Protein AF-A0A928FI66-F1 (afdb_monomer)

Nearest PDB structures (foldseek):
  3fb9-assembly1_A  TM=4.568E-01  e=3.990E+00  Streptococcus pneumoniae TIGR4

Secondary structure (DSSP, 8-state):
---SSHHHHHHHHHHHHHHHHHHHHHHHHHHGGGTTEEEEEEGGGT-SSS-SEEEEEEEEEETTEEEEEEEEE---B-TTS-B--TTEEEE-TGGGT-SS-EEEEEEEE-B-TTT-PBB-TT-TTT---SS-SEE--HHHHHHHHHHTT---

pLDDT: mean 87.17, std 14.99, range [43.19, 97.88]

Mean predicted aligned error: 9.34 Å

Foldseek 3Di:
DPPPPPVVVVVVVVVVVVVVVVVVVVVQVVQCVQAQFKFKWQCLFWHPDPDRIFIWGWHGGDPQATKIWTKDAQDDADPVRHRPPLQFAWADCVVLVHPGTIGTGLDMTQATPVPRGGHHCPPCNTGVDNDGSDGGDPVSSVSNNVSNVPDD

Solvent-accessible surface area (backbone atoms only — not comparable to full-atom values): 8454 Å² total; per-residue (Å²): 142,82,79,79,57,61,66,55,51,53,52,51,54,54,49,51,54,50,49,53,52,50,52,53,52,55,56,58,62,51,33,62,71,53,43,32,26,26,30,52,30,33,23,69,37,53,46,90,60,92,51,69,61,41,47,29,33,27,74,41,47,49,99,81,32,31,28,30,25,44,57,43,71,66,86,47,58,44,99,85,69,42,83,58,43,86,59,38,45,72,43,71,23,72,85,71,74,42,97,51,60,28,14,39,37,45,61,74,36,44,37,26,62,79,77,65,43,57,27,51,74,83,39,51,85,40,20,67,52,87,62,63,79,49,66,53,51,71,69,48,36,54,53,45,35,60,65,46,67,56,79,129

Sequence (152 aa):
MARRSYRAVVRKQNLEKNLLKKDVVKIANSSEKRVGNVYRGRTKYIDSENKLERNYVVLKDSSKGIAVAKLKSIKKFDSNGKNADKALQEINHSRYGLPKRTGVDFQKFSKNRMTKKPLKLEDKKVFPEKSARFKLSSHDLSRVLRHTKIKK

Structure (mmCIF, N/CA/C/O backbone):
data_AF-A0A928FI66-F1
#
_entry.id   AF-A0A928FI66-F1
#
loop_
_atom_site.group_PDB
_atom_site.id
_atom_site.type_symbol
_atom_site.label_atom_id
_atom_site.label_alt_id
_atom_site.label_comp_id
_atom_site.label_asym_id
_atom_site.label_entity_id
_atom_site.label_seq_id
_atom_site.pdbx_PDB_ins_code
_atom_site.Cartn_x
_atom_site.Cartn_y
_atom_site.Cartn_z
_atom_site.occupancy
_atom_site.B_iso_or_equiv
_atom_site.auth_seq_id
_atom_site.auth_comp_id
_atom_site.auth_asym_id
_atom_site.auth_atom_id
_atom_site.pdbx_PDB_model_num
ATOM 1 N N . MET A 1 1 ? -17.341 -6.681 64.896 1.00 49.38 1 MET A N 1
ATOM 2 C CA . MET A 1 1 ? -16.468 -7.482 64.002 1.00 49.38 1 MET A CA 1
ATOM 3 C C . MET A 1 1 ? -16.707 -7.104 62.531 1.00 49.38 1 MET A C 1
ATOM 5 O O . MET A 1 1 ? -17.604 -7.666 61.928 1.00 49.38 1 MET A O 1
ATOM 9 N N . ALA A 1 2 ? -15.965 -6.161 61.925 1.00 54.53 2 ALA A N 1
ATOM 10 C CA . ALA A 1 2 ? -16.237 -5.742 60.528 1.00 54.53 2 ALA A CA 1
ATOM 11 C C . ALA A 1 2 ? -14.987 -5.382 59.691 1.00 54.53 2 ALA A C 1
ATOM 13 O O . ALA A 1 2 ? -15.061 -4.594 58.758 1.00 54.53 2 ALA A O 1
ATOM 14 N N . ARG A 1 3 ? -13.806 -5.937 60.007 1.00 51.88 3 ARG A N 1
ATOM 15 C CA . ARG A 1 3 ? -12.547 -5.603 59.298 1.00 51.88 3 ARG A CA 1
ATOM 16 C C . ARG A 1 3 ? -12.113 -6.616 58.225 1.00 51.88 3 ARG A C 1
ATOM 18 O O . ARG A 1 3 ? -11.121 -6.383 57.542 1.00 51.88 3 ARG A O 1
ATOM 25 N N . ARG A 1 4 ? -12.843 -7.727 58.034 1.00 50.03 4 ARG A N 1
ATOM 26 C CA . ARG A 1 4 ? -12.478 -8.786 57.065 1.00 50.03 4 ARG A CA 1
ATOM 27 C C . ARG A 1 4 ? -12.950 -8.538 55.621 1.00 50.03 4 ARG A C 1
ATOM 29 O O . ARG A 1 4 ? -12.399 -9.156 54.718 1.00 50.03 4 ARG A O 1
ATOM 36 N N . SER A 1 5 ? -13.892 -7.624 55.371 1.00 60.22 5 SER A N 1
ATOM 37 C CA . SER A 1 5 ? -14.470 -7.422 54.027 1.00 60.22 5 SER A CA 1
ATOM 38 C C . SER A 1 5 ? -13.686 -6.437 53.148 1.00 60.22 5 SER A C 1
ATOM 40 O O . SER A 1 5 ? -13.518 -6.678 51.955 1.00 60.22 5 SER A O 1
ATOM 42 N N . TYR A 1 6 ? -13.131 -5.363 53.718 1.00 61.38 6 TYR A N 1
ATOM 43 C CA . TYR A 1 6 ? -12.546 -4.269 52.928 1.00 61.38 6 TYR A CA 1
ATOM 44 C C . TYR A 1 6 ? -11.304 -4.690 52.126 1.00 61.38 6 TYR A C 1
ATOM 46 O O . TYR A 1 6 ? -11.147 -4.349 50.954 1.00 61.38 6 TYR A O 1
ATOM 54 N N . ARG A 1 7 ? -10.435 -5.516 52.723 1.00 65.62 7 ARG A N 1
ATOM 55 C CA . ARG A 1 7 ? -9.194 -5.984 52.080 1.00 65.62 7 ARG A CA 1
ATOM 56 C C . ARG A 1 7 ? -9.469 -6.907 50.885 1.00 65.62 7 ARG A C 1
ATOM 58 O O . ARG A 1 7 ? -8.719 -6.881 49.912 1.00 65.62 7 ARG A O 1
ATOM 65 N N . ALA A 1 8 ? -10.552 -7.686 50.938 1.00 66.94 8 ALA A N 1
ATOM 66 C CA . ALA A 1 8 ? -10.988 -8.542 49.836 1.00 66.94 8 ALA A CA 1
ATOM 67 C C . ALA A 1 8 ? -11.579 -7.719 48.679 1.00 66.94 8 ALA A C 1
ATOM 69 O O . ALA A 1 8 ? -11.253 -7.974 47.520 1.00 66.94 8 ALA A O 1
ATOM 70 N N . VAL A 1 9 ? -12.367 -6.684 48.994 1.00 72.69 9 VAL A N 1
ATOM 71 C CA . VAL A 1 9 ? -12.951 -5.767 48.000 1.00 72.69 9 VAL A CA 1
ATOM 72 C C . VAL A 1 9 ? -11.859 -5.016 47.232 1.00 72.69 9 VAL A C 1
ATOM 74 O O . VAL A 1 9 ? -11.850 -5.038 46.002 1.00 72.69 9 VAL A O 1
ATOM 77 N N . VAL A 1 10 ? -10.876 -4.439 47.932 1.00 73.75 10 VAL A N 1
ATOM 78 C CA . VAL A 1 10 ? -9.756 -3.718 47.297 1.00 73.75 10 VAL A CA 1
ATOM 79 C C . VAL A 1 10 ? 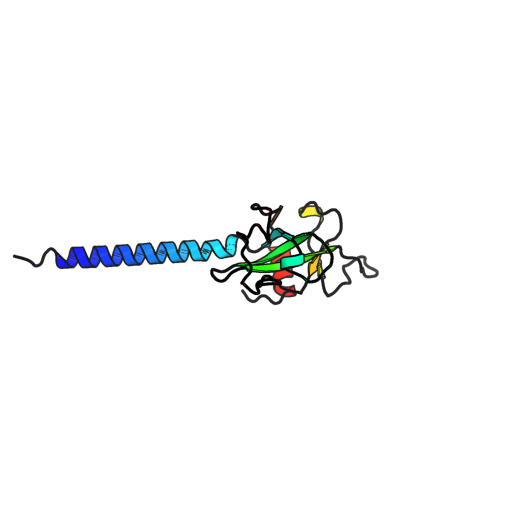-8.906 -4.651 46.424 1.00 73.75 10 VAL A C 1
ATOM 81 O O . VAL A 1 10 ? -8.489 -4.280 45.326 1.00 73.75 10 VAL A O 1
ATOM 84 N N . ARG A 1 11 ? -8.677 -5.896 46.867 1.00 74.69 11 ARG A N 1
ATOM 85 C CA . ARG A 1 11 ? -7.924 -6.893 46.089 1.00 74.69 11 ARG A CA 1
ATOM 86 C C . ARG A 1 11 ? -8.661 -7.282 44.805 1.00 74.69 11 ARG A C 1
ATOM 88 O O . ARG A 1 11 ? -8.019 -7.382 43.762 1.00 74.69 11 ARG A O 1
ATOM 95 N N . LYS A 1 12 ? -9.989 -7.434 44.864 1.00 73.19 12 LYS A N 1
ATOM 96 C CA . LYS A 1 12 ? -10.838 -7.745 43.703 1.00 73.19 12 LYS A CA 1
ATOM 97 C C . LYS A 1 12 ? -10.849 -6.596 42.686 1.00 73.19 12 LYS A C 1
ATOM 99 O O . LYS A 1 12 ? -10.577 -6.832 41.513 1.00 73.19 12 LYS A O 1
ATOM 104 N N . GLN A 1 13 ? -11.006 -5.352 43.145 1.00 71.38 13 GLN A N 1
ATOM 105 C CA . GLN A 1 13 ? -10.946 -4.164 42.278 1.00 71.38 13 GLN A CA 1
ATOM 106 C C . GLN A 1 13 ? -9.575 -3.992 41.598 1.00 71.38 13 GLN A C 1
ATOM 108 O O . GLN A 1 13 ? -9.497 -3.622 40.426 1.00 71.38 13 GLN A O 1
ATOM 113 N N . ASN A 1 14 ? -8.475 -4.280 42.301 1.00 73.00 14 ASN A N 1
ATOM 114 C CA . ASN A 1 14 ? -7.130 -4.213 41.717 1.00 73.00 14 ASN A CA 1
ATOM 115 C C . ASN A 1 14 ? -6.866 -5.339 40.702 1.00 73.00 14 ASN A C 1
ATOM 117 O O . ASN A 1 14 ? -6.175 -5.114 39.706 1.00 73.00 14 ASN A O 1
ATOM 121 N N . LEU A 1 15 ? -7.428 -6.531 40.922 1.00 73.00 15 LEU A N 1
ATOM 122 C CA . LEU A 1 15 ? -7.396 -7.637 39.959 1.00 73.00 15 LEU A CA 1
ATOM 123 C C . LEU A 1 15 ? -8.153 -7.282 38.673 1.00 73.00 15 LEU A C 1
ATOM 125 O O . LEU A 1 15 ? -7.594 -7.442 37.590 1.00 73.00 15 LEU A O 1
ATOM 129 N N . GLU A 1 16 ? -9.362 -6.726 38.784 1.00 69.88 16 GLU A N 1
ATOM 130 C CA . GLU A 1 16 ? -10.169 -6.287 37.635 1.00 69.88 16 GLU A CA 1
ATOM 131 C C . GLU A 1 16 ? -9.477 -5.179 36.827 1.00 69.88 16 GLU A C 1
ATOM 133 O O . GLU A 1 16 ? -9.383 -5.270 35.602 1.00 69.88 16 GLU A O 1
ATOM 138 N N . LYS A 1 17 ? -8.886 -4.177 37.495 1.00 69.81 17 LYS A N 1
ATOM 139 C CA . LYS A 1 17 ? -8.093 -3.127 36.826 1.00 69.81 17 LYS A CA 1
ATOM 140 C C . LYS A 1 17 ? -6.876 -3.689 36.082 1.00 69.81 17 LYS A C 1
ATOM 142 O O . LYS A 1 17 ? -6.531 -3.196 35.007 1.00 69.81 17 LYS A O 1
ATOM 147 N N . ASN A 1 18 ? -6.221 -4.714 36.630 1.00 71.12 18 ASN A N 1
ATOM 148 C CA . ASN A 1 18 ? -5.080 -5.367 35.984 1.00 71.12 18 ASN A CA 1
ATOM 149 C C . ASN A 1 18 ? -5.492 -6.259 34.805 1.00 71.12 18 ASN A C 1
ATOM 151 O O . ASN A 1 18 ? -4.763 -6.311 33.816 1.00 71.12 18 ASN A O 1
ATOM 155 N N . LEU A 1 19 ? -6.646 -6.926 34.881 1.00 66.88 19 LEU A N 1
ATOM 156 C CA . LEU A 1 19 ? -7.241 -7.664 33.761 1.00 66.88 19 LEU A CA 1
ATOM 157 C C . LEU A 1 19 ? -7.584 -6.719 32.604 1.00 66.88 19 LEU A C 1
ATOM 159 O O . LEU A 1 19 ? -7.090 -6.916 31.496 1.00 66.88 19 LEU A O 1
ATOM 163 N N . LEU A 1 20 ? -8.274 -5.610 32.892 1.00 61.72 20 LEU A N 1
ATOM 164 C CA . LEU A 1 20 ? -8.571 -4.562 31.909 1.00 61.72 20 LEU A CA 1
ATOM 165 C C . LEU A 1 20 ? -7.303 -3.998 31.253 1.00 61.72 20 LEU A C 1
ATOM 167 O O . LEU A 1 20 ? -7.246 -3.861 30.032 1.00 61.72 20 LEU A O 1
ATOM 171 N N . LYS A 1 21 ? -6.246 -3.717 32.030 1.00 62.75 21 LYS A N 1
ATOM 172 C CA . LYS A 1 21 ? -4.956 -3.278 31.467 1.00 62.75 21 LYS A CA 1
ATOM 173 C C . LYS A 1 21 ? -4.329 -4.335 30.556 1.00 62.75 21 LYS A C 1
ATOM 175 O O . LYS A 1 21 ? -3.816 -3.979 29.497 1.00 62.75 21 LYS A O 1
ATOM 180 N N . LYS A 1 22 ? -4.362 -5.616 30.936 1.00 58.84 22 LYS A N 1
ATOM 181 C CA . LYS A 1 22 ? -3.815 -6.708 30.116 1.00 58.84 22 LYS A CA 1
ATOM 182 C C . LYS A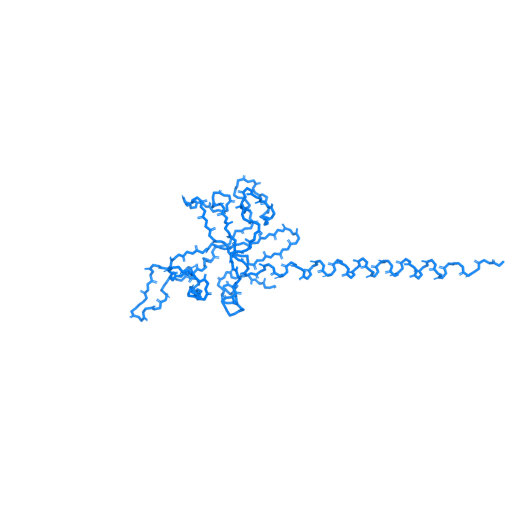 1 22 ? -4.564 -6.855 28.794 1.00 58.84 22 LYS A C 1
ATOM 184 O O . LYS A 1 22 ? -3.912 -6.991 27.761 1.00 58.84 22 LYS A O 1
ATOM 189 N N . ASP A 1 23 ? -5.890 -6.763 28.802 1.00 56.00 23 ASP A N 1
ATOM 190 C CA . ASP A 1 23 ? -6.697 -6.865 27.583 1.00 56.00 23 ASP A CA 1
ATOM 191 C C . ASP A 1 23 ? -6.487 -5.668 26.652 1.00 56.00 23 ASP A C 1
ATOM 193 O O . ASP A 1 23 ? -6.296 -5.847 25.449 1.00 56.00 23 ASP A O 1
ATOM 197 N N . VAL A 1 24 ? -6.384 -4.453 27.201 1.00 59.00 24 VAL A N 1
ATOM 198 C CA . VAL A 1 24 ? -6.043 -3.249 26.425 1.00 59.00 24 VAL A CA 1
ATOM 199 C C . VAL A 1 24 ? -4.658 -3.375 25.775 1.00 59.00 24 VAL A C 1
ATOM 201 O O . VAL A 1 24 ? -4.504 -3.051 24.597 1.00 59.00 24 VAL A O 1
ATOM 204 N N . VAL A 1 25 ? -3.660 -3.910 26.488 1.00 57.78 25 VAL A N 1
ATOM 205 C CA . VAL A 1 25 ? -2.313 -4.161 25.935 1.00 57.78 25 VAL A CA 1
ATOM 206 C C . VAL A 1 25 ? -2.341 -5.254 24.858 1.00 57.78 25 VAL A C 1
ATOM 208 O O . VAL A 1 25 ? -1.693 -5.124 23.819 1.00 57.78 25 VAL A O 1
ATOM 211 N N . LYS A 1 26 ? -3.132 -6.315 25.044 1.00 47.34 26 LYS A N 1
ATOM 212 C CA . LYS A 1 26 ? -3.273 -7.403 24.061 1.00 47.34 26 LYS A CA 1
ATOM 213 C C . LYS A 1 26 ? -3.955 -6.925 22.771 1.00 47.34 26 LYS A C 1
ATOM 215 O O . LYS A 1 26 ? -3.544 -7.323 21.680 1.00 47.34 26 LYS A O 1
ATOM 220 N N . ILE A 1 27 ? -4.942 -6.032 22.880 1.00 49.53 27 ILE A N 1
ATOM 221 C CA . ILE A 1 27 ? -5.600 -5.373 21.741 1.00 49.53 27 ILE A CA 1
ATOM 222 C C . ILE A 1 27 ? -4.635 -4.399 21.050 1.00 49.53 27 ILE A C 1
ATOM 224 O O . ILE A 1 27 ? -4.564 -4.395 19.819 1.00 49.53 27 ILE A O 1
ATOM 228 N N . ALA A 1 28 ? -3.827 -3.648 21.806 1.00 46.34 28 ALA A N 1
ATOM 229 C CA . ALA A 1 28 ? -2.787 -2.782 21.247 1.00 46.34 28 ALA A CA 1
ATOM 230 C C . ALA A 1 28 ? -1.751 -3.579 20.426 1.00 46.34 28 ALA A C 1
ATOM 232 O O . ALA A 1 28 ? -1.439 -3.189 19.302 1.00 46.34 28 ALA A O 1
ATOM 233 N N . ASN A 1 29 ? -1.335 -4.761 20.891 1.00 43.19 29 ASN A N 1
ATOM 234 C CA . ASN A 1 29 ? -0.422 -5.652 20.158 1.00 43.19 29 ASN A CA 1
ATOM 235 C C . ASN A 1 29 ? -1.045 -6.311 18.908 1.00 43.19 29 ASN A C 1
ATOM 237 O O . ASN A 1 29 ? -0.331 -6.860 18.068 1.00 43.19 29 ASN A O 1
ATOM 241 N N . SER A 1 30 ? -2.373 -6.271 18.740 1.00 47.97 30 SER A N 1
ATOM 242 C CA . SER A 1 30 ? -3.028 -6.750 17.513 1.00 47.97 30 SER A CA 1
ATOM 243 C C . SER A 1 30 ? -2.904 -5.764 16.346 1.00 47.97 30 SER A C 1
ATOM 245 O O . SER A 1 30 ? -2.943 -6.185 15.190 1.00 47.97 30 SER A O 1
ATOM 247 N N . SER A 1 31 ? -2.696 -4.474 16.638 1.00 50.31 31 SER A N 1
ATOM 248 C CA . SER A 1 31 ? -2.597 -3.421 15.621 1.00 50.31 31 SER A CA 1
ATOM 249 C C . SER A 1 31 ? -1.335 -3.550 14.758 1.00 50.31 31 SER A C 1
ATOM 251 O O . SER A 1 31 ? -1.377 -3.280 13.565 1.00 50.31 31 SER A O 1
ATOM 253 N N . GLU A 1 32 ? -0.241 -4.120 15.271 1.00 58.88 32 GLU A N 1
ATOM 254 C CA . GLU A 1 32 ? 0.940 -4.423 14.447 1.00 58.88 32 GLU A CA 1
ATOM 255 C C . GLU A 1 32 ? 0.746 -5.631 13.513 1.00 58.88 32 GLU A C 1
ATOM 257 O O . GLU A 1 32 ? 1.453 -5.762 12.511 1.00 58.88 32 GLU A O 1
ATOM 262 N N . LYS A 1 33 ? -0.234 -6.514 13.772 1.00 73.19 33 LYS A N 1
ATOM 263 C CA . LYS A 1 33 ? -0.384 -7.764 12.999 1.00 73.19 33 LYS A CA 1
ATOM 264 C C . LYS A 1 33 ? -0.710 -7.525 11.526 1.00 73.19 33 LYS A C 1
ATOM 266 O O . LYS A 1 33 ? -0.352 -8.364 10.690 1.00 73.19 33 LYS A O 1
ATOM 271 N N . ARG A 1 34 ? -1.380 -6.409 11.214 1.00 91.44 34 ARG A N 1
ATOM 272 C CA . ARG A 1 34 ? -1.833 -6.069 9.856 1.00 91.44 34 ARG A CA 1
ATOM 273 C C . ARG A 1 34 ? -0.816 -5.243 9.070 1.00 91.44 34 ARG A C 1
ATOM 275 O O . ARG A 1 34 ? -0.977 -5.116 7.859 1.00 91.44 34 ARG A O 1
ATOM 282 N N . VAL A 1 35 ? 0.235 -4.720 9.704 1.00 94.69 35 VAL A N 1
ATOM 283 C CA . VAL A 1 35 ? 1.306 -4.006 8.995 1.00 94.69 35 VAL A CA 1
ATOM 284 C C . VAL A 1 35 ? 2.005 -4.964 8.022 1.00 94.69 35 VAL A C 1
ATOM 286 O O . VAL A 1 35 ? 2.315 -6.110 8.352 1.00 94.69 35 VAL A O 1
ATOM 289 N N . GLY A 1 36 ? 2.203 -4.502 6.788 1.00 95.88 36 GLY A N 1
ATOM 290 C CA . GLY A 1 36 ? 2.717 -5.298 5.674 1.00 95.88 36 GLY A CA 1
ATOM 291 C C . GLY A 1 36 ? 1.670 -6.139 4.943 1.00 95.88 36 GLY A C 1
ATOM 292 O O . GLY A 1 36 ? 1.993 -6.700 3.897 1.00 95.88 36 GLY A O 1
ATOM 293 N N . ASN A 1 37 ? 0.424 -6.212 5.422 1.00 97.38 37 ASN A N 1
ATOM 294 C CA . ASN A 1 37 ? -0.649 -6.846 4.658 1.00 97.38 37 ASN A CA 1
ATOM 295 C C . ASN A 1 37 ? -1.040 -5.969 3.469 1.00 97.38 37 ASN A C 1
ATOM 297 O O . ASN A 1 37 ? -1.104 -4.740 3.572 1.00 97.38 37 ASN A O 1
ATOM 301 N N . VAL A 1 38 ? -1.341 -6.618 2.349 1.00 97.69 38 VAL A N 1
ATOM 302 C CA . VAL A 1 38 ? -1.778 -5.974 1.115 1.00 97.69 38 VAL A CA 1
ATOM 303 C C . VAL A 1 38 ? -3.254 -6.261 0.886 1.00 97.69 38 VAL A C 1
ATOM 305 O O . VAL A 1 38 ? -3.663 -7.418 0.830 1.00 97.69 38 VAL A O 1
ATOM 308 N N . TYR A 1 39 ? -4.046 -5.206 0.716 1.00 97.50 39 TYR A N 1
ATOM 309 C CA . TYR A 1 39 ? -5.484 -5.286 0.463 1.00 97.50 39 TYR A CA 1
ATOM 310 C C . TYR A 1 39 ? -5.834 -4.670 -0.884 1.00 97.50 39 TYR A C 1
ATOM 312 O O . TYR A 1 39 ? -5.176 -3.732 -1.350 1.00 97.50 39 TYR A O 1
ATOM 320 N N . ARG A 1 40 ? -6.902 -5.176 -1.501 1.00 97.00 40 ARG A N 1
ATOM 321 C CA . ARG A 1 40 ? -7.531 -4.519 -2.642 1.00 97.00 40 ARG A CA 1
ATOM 322 C C . ARG A 1 40 ? -8.362 -3.341 -2.142 1.00 97.00 40 ARG A C 1
ATOM 324 O O . ARG A 1 40 ? -9.202 -3.501 -1.261 1.00 97.00 40 ARG A O 1
ATOM 331 N N . GLY A 1 41 ? -8.117 -2.157 -2.689 1.00 96.50 41 GLY A N 1
ATOM 332 C CA . GLY A 1 41 ? -8.832 -0.936 -2.334 1.00 96.50 41 GLY A CA 1
ATOM 333 C C . GLY A 1 41 ? -9.360 -0.210 -3.562 1.00 96.50 41 GLY A C 1
ATOM 334 O O . GLY A 1 41 ? -8.714 -0.189 -4.612 1.00 96.50 41 GLY A O 1
ATOM 335 N N . ARG A 1 42 ? -10.522 0.426 -3.417 1.00 97.12 42 ARG A N 1
ATOM 336 C CA . ARG A 1 42 ? -11.119 1.310 -4.419 1.00 97.12 42 ARG A CA 1
ATOM 337 C C . ARG A 1 42 ? -10.398 2.650 -4.413 1.00 97.12 42 ARG A C 1
ATOM 339 O O . ARG A 1 42 ? -10.532 3.452 -3.486 1.00 97.12 42 ARG A O 1
ATOM 346 N N . THR A 1 43 ? -9.645 2.897 -5.477 1.00 95.94 43 THR A N 1
ATOM 347 C CA . THR A 1 43 ? -8.702 4.013 -5.587 1.00 95.94 43 THR A CA 1
ATOM 348 C C . THR A 1 43 ? -9.392 5.360 -5.432 1.00 95.94 43 THR A C 1
ATOM 350 O O . THR A 1 43 ? -8.851 6.204 -4.731 1.00 95.94 43 THR A O 1
ATOM 353 N N . LYS A 1 44 ? -10.622 5.535 -5.938 1.00 96.00 44 LYS A N 1
ATOM 354 C CA . LYS A 1 44 ? -11.377 6.799 -5.815 1.00 96.00 44 LYS A CA 1
ATOM 355 C C . LYS A 1 44 ? -11.520 7.329 -4.379 1.00 96.00 44 LYS A C 1
ATOM 357 O O . LYS A 1 44 ? -11.682 8.530 -4.187 1.00 96.00 44 LYS A O 1
ATOM 362 N N . TYR A 1 45 ? -11.467 6.452 -3.372 1.00 96.44 45 TYR A N 1
ATOM 363 C CA . TYR A 1 45 ? -11.561 6.836 -1.962 1.00 96.44 45 TYR A CA 1
ATOM 364 C C . TYR A 1 45 ? -10.205 7.041 -1.281 1.00 96.44 45 TYR A C 1
ATOM 366 O O . TYR A 1 45 ? -10.179 7.501 -0.145 1.00 96.44 45 TYR A O 1
ATOM 374 N N . ILE A 1 46 ? -9.092 6.699 -1.928 1.00 95.44 46 ILE A N 1
ATOM 375 C CA . ILE A 1 46 ? -7.751 6.709 -1.324 1.00 95.44 46 ILE A CA 1
ATOM 376 C C . ILE A 1 46 ? -6.838 7.701 -2.054 1.00 95.44 46 ILE A C 1
ATOM 378 O O . ILE A 1 46 ? -6.147 8.483 -1.414 1.00 95.44 46 ILE A O 1
ATOM 382 N N . ASP A 1 47 ? -6.865 7.689 -3.383 1.00 93.12 47 ASP A N 1
ATOM 383 C CA . ASP A 1 47 ? -5.925 8.366 -4.279 1.00 93.12 47 ASP A CA 1
ATOM 384 C C . ASP A 1 47 ? -6.692 9.078 -5.412 1.00 93.12 47 ASP A C 1
ATOM 386 O O . ASP A 1 47 ? -7.860 8.777 -5.654 1.00 93.12 47 ASP A O 1
ATOM 390 N N . SER A 1 48 ? -6.075 10.046 -6.089 1.00 91.25 48 SER A N 1
ATOM 391 C CA . SER A 1 48 ? -6.642 10.781 -7.230 1.00 91.25 48 SER A CA 1
ATOM 392 C C . SER A 1 48 ? -6.439 10.094 -8.582 1.00 91.25 48 SER A C 1
ATOM 394 O O . SER A 1 48 ? -7.000 10.555 -9.569 1.00 91.25 48 SER A O 1
ATOM 396 N N . GLU A 1 49 ? -5.682 8.995 -8.649 1.00 90.94 49 GLU A N 1
ATOM 397 C CA . GLU A 1 49 ? -5.469 8.261 -9.902 1.00 90.94 49 GLU A CA 1
ATOM 398 C C . GLU A 1 49 ? -6.766 7.644 -10.478 1.00 90.94 49 GLU A C 1
ATOM 400 O O . GLU A 1 49 ? -7.643 7.184 -9.748 1.00 90.94 49 GLU A O 1
ATOM 405 N N . ASN A 1 50 ? -6.837 7.545 -11.811 1.00 89.56 50 ASN A N 1
ATOM 406 C CA . ASN A 1 50 ? -8.029 7.114 -12.563 1.00 89.56 50 ASN A CA 1
ATOM 407 C C . ASN A 1 50 ? -8.295 5.597 -12.560 1.00 89.56 50 ASN A C 1
ATOM 409 O O . ASN A 1 50 ? -9.192 5.120 -13.252 1.00 89.56 50 ASN A O 1
ATOM 413 N N . LYS A 1 51 ? -7.520 4.799 -11.818 1.00 91.88 51 LYS A N 1
ATOM 414 C CA . LYS A 1 51 ? -7.804 3.360 -11.706 1.00 91.88 51 LYS A CA 1
ATOM 415 C C . LYS A 1 51 ? -9.015 3.151 -10.806 1.00 91.88 51 LYS A C 1
ATOM 417 O O . LYS A 1 51 ? -9.171 3.861 -9.826 1.00 91.88 51 LYS A O 1
ATOM 422 N N . LEU A 1 52 ? -9.852 2.159 -11.101 1.00 93.69 52 LEU A N 1
ATOM 423 C CA . LEU A 1 52 ? -10.978 1.826 -10.222 1.00 93.69 52 LEU A CA 1
ATOM 424 C C . LEU A 1 52 ? -10.486 1.252 -8.890 1.00 93.69 52 LEU A C 1
ATOM 426 O O . LEU A 1 52 ? -10.917 1.677 -7.816 1.00 93.69 52 LEU A O 1
ATOM 430 N N . GLU A 1 53 ? -9.544 0.313 -8.966 1.00 95.38 53 GLU A N 1
ATOM 431 C CA . GLU A 1 53 ? -9.000 -0.380 -7.808 1.00 95.38 53 GLU A CA 1
ATOM 432 C C . GLU A 1 53 ? -7.503 -0.631 -7.930 1.00 95.38 53 GLU A C 1
ATOM 434 O O . GLU A 1 53 ? -6.941 -0.767 -9.025 1.00 95.38 53 GLU A O 1
ATOM 439 N N . ARG A 1 54 ? -6.855 -0.758 -6.773 1.00 95.69 54 ARG A N 1
ATOM 440 C CA . ARG A 1 54 ? -5.440 -1.096 -6.676 1.00 95.69 54 ARG A CA 1
ATOM 441 C C . ARG A 1 54 ? -5.136 -1.878 -5.415 1.00 95.69 54 ARG A C 1
ATOM 443 O O . ARG A 1 54 ? -5.930 -1.926 -4.483 1.00 95.69 54 ARG A O 1
ATOM 450 N N . ASN A 1 55 ? -3.951 -2.468 -5.395 1.00 97.06 55 ASN A N 1
ATOM 451 C CA . ASN A 1 55 ? -3.411 -3.088 -4.200 1.00 97.06 55 ASN A CA 1
ATOM 452 C C . ASN A 1 55 ? -2.716 -2.018 -3.352 1.00 97.06 55 ASN A C 1
ATOM 454 O O . ASN A 1 55 ? -1.927 -1.223 -3.875 1.00 97.06 55 ASN A O 1
ATOM 458 N N . TYR A 1 56 ? -3.009 -2.022 -2.057 1.00 97.75 56 TYR A N 1
ATOM 459 C CA . TYR A 1 56 ? -2.462 -1.098 -1.075 1.00 97.75 56 TYR A CA 1
ATOM 460 C C . TYR A 1 56 ? -1.854 -1.883 0.082 1.00 97.75 56 TYR A C 1
ATOM 462 O O . TYR A 1 56 ? -2.513 -2.753 0.649 1.00 97.75 56 TYR A O 1
ATOM 470 N N . VAL A 1 57 ? -0.608 -1.575 0.432 1.00 97.75 57 VAL A N 1
ATOM 471 C CA . VAL A 1 57 ? 0.052 -2.140 1.611 1.00 97.75 57 VAL A CA 1
ATOM 472 C C . VAL A 1 57 ? -0.237 -1.281 2.832 1.00 97.75 57 VAL A C 1
ATOM 474 O O . VAL A 1 57 ? -0.158 -0.056 2.760 1.00 97.75 57 VAL A O 1
ATOM 477 N N . VAL A 1 58 ? -0.543 -1.917 3.959 1.00 97.25 58 VAL A N 1
ATOM 478 C CA . VAL A 1 58 ? -0.674 -1.250 5.257 1.00 97.25 58 VAL A CA 1
ATOM 479 C C . VAL A 1 58 ? 0.713 -0.948 5.815 1.00 97.25 58 VAL A C 1
ATOM 481 O O . VAL A 1 58 ? 1.507 -1.853 6.060 1.00 97.25 58 VAL A O 1
ATOM 484 N N . LEU A 1 59 ? 1.000 0.332 6.027 1.00 95.81 59 LEU A N 1
ATOM 485 C CA . LEU A 1 59 ? 2.269 0.826 6.566 1.00 95.81 59 LEU A CA 1
ATOM 486 C C . LEU A 1 59 ? 2.210 1.059 8.075 1.00 95.81 59 LEU A C 1
ATOM 488 O O . LEU A 1 59 ? 3.200 0.887 8.777 1.00 95.81 59 LEU A O 1
ATOM 492 N N . LYS A 1 60 ? 1.047 1.495 8.556 1.00 94.12 60 LYS A N 1
ATOM 493 C CA . LYS A 1 60 ? 0.771 1.759 9.965 1.00 94.12 60 LYS A CA 1
ATOM 494 C C . LYS A 1 60 ? -0.667 1.380 10.247 1.00 94.12 60 LYS A C 1
ATOM 496 O O . LYS A 1 60 ? -1.548 1.675 9.441 1.00 94.12 60 LYS A O 1
ATOM 501 N N . ASP A 1 61 ? -0.891 0.786 11.402 1.00 92.44 61 ASP A N 1
ATOM 502 C CA . ASP A 1 61 ? -2.213 0.461 11.900 1.00 92.44 61 ASP A CA 1
ATOM 503 C C . ASP A 1 61 ? -2.268 0.822 13.384 1.00 92.44 61 ASP A C 1
ATOM 505 O O . ASP A 1 61 ? -1.328 0.594 14.139 1.00 92.44 61 ASP A O 1
ATOM 509 N N . SER A 1 62 ? -3.325 1.526 13.761 1.00 89.50 62 SER A N 1
ATOM 510 C CA . SER A 1 62 ? -3.523 2.078 15.095 1.0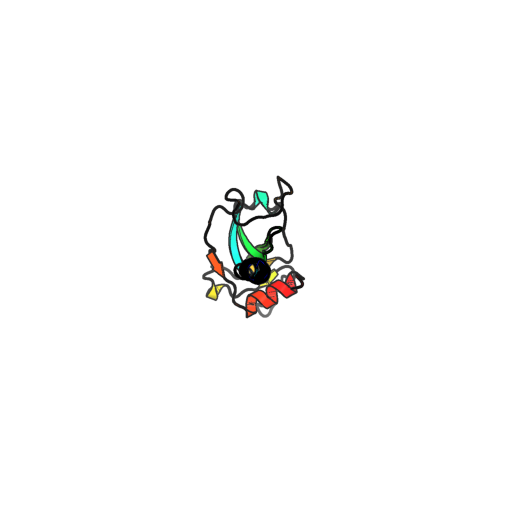0 89.50 62 SER A CA 1
ATOM 511 C C . SER A 1 62 ? -5.015 2.203 15.367 1.00 89.50 62 SER A C 1
ATOM 513 O O . SER A 1 62 ? -5.825 2.214 14.440 1.00 89.50 62 SER A O 1
ATOM 515 N N . SER A 1 63 ? -5.395 2.419 16.626 1.00 85.25 63 SER A N 1
ATOM 516 C CA . SER A 1 63 ? -6.796 2.673 16.997 1.00 85.25 63 SER A CA 1
ATOM 517 C C . SER A 1 63 ? -7.418 3.876 16.270 1.00 85.25 63 SER A C 1
ATOM 519 O O . SER A 1 63 ? -8.632 3.932 16.081 1.00 85.25 63 SER A O 1
ATOM 521 N N . LYS A 1 64 ? -6.592 4.828 15.816 1.00 87.12 64 LYS A N 1
ATOM 522 C CA . LYS A 1 64 ? -7.023 6.024 15.077 1.00 87.12 64 LYS A CA 1
ATOM 523 C C . LYS A 1 64 ? -7.266 5.765 13.584 1.00 87.12 64 LYS A C 1
ATOM 525 O O . LYS A 1 64 ? -7.823 6.631 12.914 1.00 87.12 64 LYS A O 1
ATOM 530 N N . GLY A 1 65 ? -6.865 4.605 13.067 1.00 92.25 65 GLY A N 1
ATOM 531 C CA . GLY A 1 65 ? -6.966 4.229 11.658 1.00 92.25 65 GLY A CA 1
ATOM 532 C C . GLY A 1 65 ? -5.645 3.723 11.083 1.00 92.25 65 GLY A C 1
ATOM 533 O O . GLY A 1 65 ? -4.637 3.596 11.788 1.00 92.25 65 GLY A O 1
ATOM 534 N N . ILE A 1 66 ? -5.669 3.463 9.777 1.00 95.19 66 ILE A N 1
ATOM 535 C CA . ILE A 1 66 ? -4.540 2.919 9.019 1.00 95.19 66 ILE A CA 1
ATOM 536 C C . ILE A 1 66 ? -3.890 3.970 8.114 1.00 95.19 66 ILE A C 1
ATOM 538 O O . ILE A 1 66 ? -4.535 4.912 7.651 1.00 95.19 66 ILE A O 1
ATOM 542 N N . ALA A 1 67 ? -2.609 3.771 7.812 1.00 96.25 67 ALA A N 1
ATOM 543 C CA . ALA A 1 67 ? -1.927 4.423 6.700 1.00 96.25 67 ALA A CA 1
ATOM 544 C C . ALA A 1 67 ? -1.505 3.369 5.678 1.00 96.25 67 ALA A C 1
ATOM 546 O O . ALA A 1 67 ? -0.960 2.328 6.050 1.00 96.25 67 ALA A O 1
ATOM 547 N N . VAL A 1 68 ? -1.733 3.649 4.398 1.00 97.31 68 VAL A N 1
ATOM 548 C CA . VAL A 1 68 ? -1.449 2.728 3.296 1.00 97.31 68 VAL A CA 1
ATOM 549 C C . VAL A 1 68 ? -0.618 3.383 2.197 1.00 97.31 68 VAL A C 1
ATOM 551 O O . VAL A 1 68 ? -0.679 4.598 2.019 1.00 97.31 68 VAL A O 1
ATOM 554 N N . ALA A 1 69 ? 0.120 2.583 1.431 1.00 97.88 69 ALA A N 1
ATOM 555 C CA . ALA A 1 69 ? 0.771 3.006 0.190 1.00 97.88 69 ALA A CA 1
ATOM 556 C C . ALA A 1 69 ? 0.367 2.105 -0.975 1.00 97.88 69 ALA A C 1
ATOM 558 O O . ALA A 1 69 ? 0.056 0.926 -0.801 1.00 97.88 69 ALA A O 1
ATOM 559 N N . LYS A 1 70 ? 0.348 2.677 -2.178 1.00 97.12 70 LYS A N 1
ATOM 560 C CA . LYS A 1 70 ? -0.102 1.996 -3.395 1.00 97.12 70 LYS A CA 1
ATOM 561 C C . LYS A 1 70 ? 1.007 1.149 -4.012 1.00 97.12 70 LYS A C 1
ATOM 563 O O . LYS A 1 70 ? 2.163 1.561 -4.050 1.00 97.12 70 LYS A O 1
ATOM 568 N N . LEU A 1 71 ? 0.635 -0.009 -4.554 1.00 97.19 71 LEU A N 1
ATOM 569 C CA . LEU A 1 71 ? 1.524 -0.834 -5.371 1.00 97.19 71 LEU A CA 1
ATOM 570 C C . LEU A 1 71 ? 1.414 -0.427 -6.847 1.00 97.19 71 LEU A C 1
ATOM 572 O O . LEU A 1 71 ? 0.312 -0.302 -7.400 1.00 97.19 71 LEU A O 1
ATOM 576 N N . LYS A 1 72 ? 2.559 -0.247 -7.508 1.00 96.06 72 LYS A N 1
ATOM 577 C CA . LYS A 1 72 ? 2.663 0.133 -8.924 1.00 96.06 72 LYS A CA 1
ATOM 578 C C . LYS A 1 72 ? 3.655 -0.776 -9.637 1.00 96.06 72 LYS A C 1
ATOM 580 O O . LYS A 1 72 ? 4.696 -1.114 -9.089 1.00 96.06 72 LYS A O 1
ATOM 585 N N . SER A 1 73 ? 3.338 -1.158 -10.871 1.00 95.69 73 SER A N 1
ATOM 586 C CA . SER A 1 73 ? 4.308 -1.835 -11.732 1.00 95.69 73 SER A CA 1
ATOM 587 C C . SER A 1 73 ? 5.446 -0.876 -12.065 1.00 95.69 73 SER A C 1
ATOM 589 O O . SER A 1 73 ? 5.190 0.278 -12.420 1.00 95.69 73 SER A O 1
ATOM 591 N N . ILE A 1 74 ? 6.674 -1.364 -11.956 1.00 95.81 74 ILE A N 1
ATOM 592 C CA . ILE A 1 74 ? 7.880 -0.608 -12.283 1.00 95.81 74 ILE A CA 1
ATOM 593 C C . ILE A 1 74 ? 8.017 -0.578 -13.804 1.00 95.81 74 ILE A C 1
ATOM 595 O O . ILE A 1 74 ? 7.836 -1.597 -14.469 1.00 95.81 74 ILE A O 1
ATOM 599 N N . LYS A 1 75 ? 8.290 0.608 -14.352 1.00 95.06 75 LYS A N 1
ATOM 600 C CA . LYS A 1 75 ? 8.458 0.820 -15.799 1.00 95.06 75 LYS A CA 1
ATOM 601 C C . LYS A 1 75 ? 9.843 1.335 -16.186 1.00 95.06 75 LYS A C 1
ATOM 603 O O . LYS A 1 75 ? 10.175 1.305 -17.362 1.00 95.06 75 LYS A O 1
ATOM 608 N N . LYS A 1 76 ? 10.613 1.848 -15.223 1.00 94.50 76 LYS A N 1
ATOM 609 C CA . LYS A 1 76 ? 11.931 2.444 -15.452 1.00 94.50 76 LYS A CA 1
ATOM 610 C C . LYS A 1 76 ? 12.991 1.540 -14.840 1.00 94.50 76 LYS A C 1
ATOM 612 O O . LYS A 1 76 ? 12.967 1.303 -13.632 1.00 94.50 76 LYS A O 1
ATOM 617 N N . PHE A 1 77 ? 13.902 1.064 -15.675 1.00 95.69 77 PHE A N 1
ATOM 618 C CA . PHE A 1 77 ? 15.023 0.224 -15.275 1.00 95.69 77 PHE A CA 1
ATOM 619 C C . PHE A 1 77 ? 16.330 0.867 -15.736 1.00 95.69 77 PHE A C 1
ATOM 621 O O . PHE A 1 77 ? 16.334 1.580 -16.739 1.00 95.69 77 PHE A O 1
ATOM 628 N N . ASP A 1 78 ? 17.403 0.669 -14.974 1.00 95.31 78 ASP A N 1
ATOM 629 C CA . ASP A 1 78 ? 18.747 1.088 -15.376 1.00 95.31 78 ASP A CA 1
ATOM 630 C C . ASP A 1 78 ? 19.369 0.080 -16.361 1.00 95.31 78 ASP A C 1
ATOM 632 O O . ASP A 1 78 ? 18.769 -0.948 -16.685 1.00 95.31 78 ASP A O 1
ATOM 636 N N . SER A 1 79 ? 20.583 0.368 -16.837 1.00 95.44 79 SER A N 1
ATOM 637 C CA . SER A 1 79 ? 21.328 -0.507 -17.756 1.00 95.44 79 SER A CA 1
ATOM 638 C C . SER A 1 79 ? 21.613 -1.901 -17.185 1.00 95.44 79 SER A C 1
ATOM 640 O O . SER A 1 79 ? 21.792 -2.843 -17.948 1.00 95.44 79 SER A O 1
ATOM 642 N N . ASN A 1 80 ? 21.596 -2.057 -15.857 1.00 95.12 80 ASN A N 1
ATOM 643 C CA . ASN A 1 80 ? 21.787 -3.332 -15.166 1.00 95.12 80 ASN A CA 1
ATOM 644 C C . ASN A 1 80 ? 20.457 -4.054 -14.884 1.00 95.12 80 ASN A C 1
ATOM 646 O O . ASN A 1 80 ? 20.425 -5.028 -14.129 1.00 95.12 80 ASN A O 1
ATOM 650 N N . GLY A 1 81 ? 19.336 -3.552 -15.413 1.00 92.31 81 GLY A N 1
ATOM 651 C CA . GLY A 1 81 ? 18.008 -4.103 -15.172 1.00 92.31 81 GLY A CA 1
ATOM 652 C C . GLY A 1 81 ? 17.500 -3.899 -13.741 1.00 92.31 81 GLY A C 1
ATOM 653 O O . GLY A 1 81 ? 16.527 -4.538 -13.336 1.00 92.31 81 GLY A O 1
ATOM 654 N N . LYS A 1 82 ? 18.110 -3.030 -12.933 1.00 93.25 82 LYS A N 1
ATOM 655 C CA . LYS A 1 82 ? 17.613 -2.694 -11.591 1.00 93.25 82 LYS A CA 1
ATOM 656 C C . LYS A 1 82 ? 16.549 -1.608 -11.685 1.00 93.25 82 LYS A C 1
ATOM 658 O O . LYS A 1 82 ? 16.465 -0.871 -12.662 1.00 93.25 82 LYS A O 1
ATOM 663 N N . ASN A 1 83 ? 15.696 -1.522 -10.667 1.00 94.38 83 ASN A N 1
ATOM 664 C CA . ASN A 1 83 ? 14.699 -0.461 -10.590 1.00 94.38 83 ASN A CA 1
ATOM 665 C C . ASN A 1 83 ? 15.378 0.921 -10.553 1.00 94.38 83 ASN A C 1
ATOM 667 O O . ASN A 1 83 ? 16.075 1.237 -9.589 1.00 94.38 83 ASN A O 1
ATOM 671 N N . ALA A 1 84 ? 15.113 1.745 -11.567 1.00 95.00 84 ALA A N 1
ATOM 672 C CA . ALA A 1 84 ? 15.583 3.127 -11.644 1.00 95.00 84 ALA A CA 1
ATOM 673 C C . ALA A 1 84 ? 14.530 4.141 -11.158 1.00 95.00 84 ALA A C 1
ATOM 675 O O . ALA A 1 84 ? 14.814 5.334 -11.033 1.00 95.00 84 ALA A O 1
ATOM 676 N N . ASP A 1 85 ? 13.301 3.695 -10.881 1.00 95.06 85 ASP A N 1
ATOM 677 C CA . ASP A 1 85 ? 12.240 4.548 -10.359 1.00 95.06 85 ASP A CA 1
ATOM 678 C C . ASP A 1 85 ? 12.406 4.763 -8.850 1.00 95.06 85 ASP A C 1
ATOM 680 O O . ASP A 1 85 ? 11.973 3.952 -8.027 1.00 95.06 85 ASP A O 1
ATOM 684 N N . LYS A 1 86 ? 13.009 5.899 -8.484 1.00 93.50 86 LYS A N 1
ATOM 685 C CA . LYS A 1 86 ? 13.215 6.303 -7.085 1.00 93.50 86 LYS A CA 1
ATOM 686 C C . LYS A 1 86 ? 11.910 6.518 -6.315 1.00 93.50 86 LYS A C 1
ATOM 688 O O . LYS A 1 86 ? 11.947 6.528 -5.090 1.00 93.50 86 LYS A O 1
ATOM 693 N N . ALA A 1 87 ? 10.770 6.701 -6.987 1.00 95.00 87 ALA A N 1
ATOM 694 C CA . ALA A 1 87 ? 9.481 6.836 -6.311 1.00 95.00 87 ALA A CA 1
ATOM 695 C C . ALA A 1 87 ? 8.935 5.483 -5.825 1.00 95.00 87 ALA A C 1
ATOM 697 O O . ALA A 1 87 ? 8.064 5.446 -4.952 1.00 95.00 87 ALA A O 1
ATOM 698 N N . LEU A 1 88 ? 9.448 4.373 -6.362 1.00 96.94 88 LEU A N 1
ATOM 699 C CA . LEU A 1 88 ? 8.971 3.027 -6.078 1.00 96.94 88 LEU A CA 1
ATOM 700 C C . LEU A 1 88 ? 10.044 2.210 -5.363 1.00 96.94 88 LEU A C 1
ATOM 702 O O . LEU A 1 88 ? 11.142 2.018 -5.870 1.00 96.94 88 LEU A O 1
ATOM 706 N N . GLN A 1 89 ? 9.701 1.634 -4.216 1.00 97.56 89 GLN A N 1
ATOM 707 C CA . GLN A 1 89 ? 10.518 0.599 -3.596 1.00 97.56 89 GLN A CA 1
ATOM 708 C C . GLN A 1 89 ? 10.090 -0.761 -4.130 1.00 97.56 89 GLN A C 1
ATOM 710 O O . GLN A 1 89 ? 9.010 -1.247 -3.800 1.00 97.56 89 GLN A O 1
ATOM 715 N N . GLU A 1 90 ? 10.941 -1.378 -4.943 1.00 97.31 90 GLU A N 1
ATOM 716 C CA . GLU A 1 90 ? 10.708 -2.718 -5.478 1.00 97.31 90 GLU A CA 1
ATOM 717 C C . GLU A 1 90 ? 10.524 -3.757 -4.361 1.00 97.31 90 GLU A C 1
ATOM 719 O O . GLU A 1 90 ? 11.253 -3.739 -3.363 1.00 97.31 90 GLU A O 1
ATOM 724 N N . ILE A 1 91 ? 9.550 -4.647 -4.559 1.00 97.25 91 ILE A N 1
ATOM 725 C CA . ILE A 1 91 ? 9.277 -5.829 -3.733 1.00 97.25 91 ILE A CA 1
ATOM 726 C C . ILE A 1 91 ? 9.431 -7.094 -4.582 1.00 97.25 91 ILE A C 1
ATOM 728 O O . ILE A 1 91 ? 9.317 -7.041 -5.809 1.00 97.25 91 ILE A O 1
ATOM 732 N N . ASN A 1 92 ? 9.651 -8.247 -3.947 1.00 96.12 92 ASN A N 1
ATOM 733 C CA . ASN A 1 92 ? 9.806 -9.507 -4.676 1.00 96.12 92 ASN A CA 1
ATOM 734 C C . ASN A 1 92 ? 8.478 -9.949 -5.320 1.00 96.12 92 ASN A C 1
ATOM 736 O O . ASN A 1 92 ? 7.638 -10.573 -4.679 1.00 96.12 92 ASN A O 1
ATOM 740 N N . HIS A 1 93 ? 8.280 -9.617 -6.595 1.00 94.12 93 HIS A N 1
ATOM 741 C CA 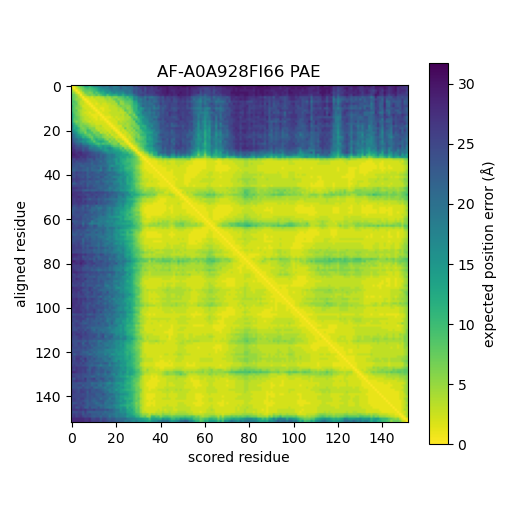. HIS A 1 93 ? 7.019 -9.875 -7.288 1.00 94.12 93 HIS A CA 1
ATOM 742 C C . HIS A 1 93 ? 6.698 -11.378 -7.396 1.00 94.12 93 HIS A C 1
ATOM 744 O O . HIS A 1 93 ? 5.553 -11.760 -7.156 1.00 94.12 93 HIS A O 1
ATOM 750 N N . SER A 1 94 ? 7.698 -12.227 -7.672 1.00 94.88 94 SER A N 1
ATOM 751 C CA . SER A 1 94 ? 7.531 -13.680 -7.812 1.00 94.88 94 SER A CA 1
ATOM 752 C C . SER A 1 94 ? 7.053 -14.330 -6.518 1.00 94.88 94 SER A C 1
ATOM 754 O O . SER A 1 94 ? 6.128 -15.136 -6.542 1.00 94.88 94 SER A O 1
ATOM 756 N N . ARG A 1 95 ? 7.603 -13.913 -5.368 1.00 95.75 95 ARG A N 1
ATOM 757 C CA . ARG A 1 95 ? 7.186 -14.401 -4.042 1.00 95.75 95 ARG A CA 1
ATOM 758 C C . ARG A 1 95 ? 5.692 -14.192 -3.777 1.00 95.75 95 ARG A C 1
ATOM 760 O O . ARG A 1 95 ? 5.092 -14.979 -3.056 1.00 95.75 95 ARG A O 1
ATOM 767 N N . TYR A 1 96 ? 5.108 -13.127 -4.321 1.00 95.62 96 TYR A N 1
ATOM 768 C CA . TYR A 1 96 ? 3.708 -12.762 -4.086 1.00 95.62 96 TYR A CA 1
ATOM 769 C C . TYR A 1 96 ? 2.790 -13.081 -5.276 1.00 95.62 96 TYR A C 1
ATOM 771 O O . TYR A 1 96 ? 1.657 -12.604 -5.303 1.00 95.62 96 TYR A O 1
ATOM 779 N N . GLY A 1 97 ? 3.271 -13.833 -6.276 1.00 93.69 97 GLY A N 1
ATOM 780 C CA . GLY A 1 97 ? 2.490 -14.172 -7.471 1.00 93.69 97 GLY A CA 1
ATOM 781 C C . GLY A 1 97 ? 2.080 -12.951 -8.304 1.00 93.69 97 GLY A C 1
ATOM 782 O O . GLY A 1 97 ? 1.019 -12.942 -8.926 1.00 93.69 97 GLY A O 1
ATOM 783 N N . LEU A 1 98 ? 2.879 -11.878 -8.283 1.00 94.56 98 LEU A N 1
ATOM 784 C CA . LEU A 1 98 ? 2.604 -10.668 -9.053 1.00 94.56 98 LEU A CA 1
ATOM 785 C C . LEU A 1 98 ? 3.166 -10.815 -10.480 1.00 94.56 98 LEU A C 1
ATOM 787 O O . LEU A 1 98 ? 4.355 -11.105 -10.641 1.00 94.56 98 LEU A O 1
ATOM 791 N N . PRO A 1 99 ? 2.362 -10.534 -11.524 1.00 93.19 99 PRO A N 1
ATOM 792 C CA . PRO A 1 99 ? 2.727 -10.821 -12.916 1.00 93.19 99 PRO A CA 1
ATOM 793 C C . PRO A 1 99 ? 3.835 -9.913 -13.461 1.00 93.19 99 PRO A C 1
ATOM 795 O O . PRO A 1 99 ? 4.455 -10.215 -14.472 1.00 93.19 99 PRO A O 1
ATOM 798 N N . LYS A 1 100 ? 4.057 -8.759 -12.827 1.00 95.25 100 LYS A N 1
ATOM 799 C CA . LYS A 1 100 ? 5.057 -7.770 -13.237 1.00 95.25 100 LYS A CA 1
ATOM 800 C C . LYS A 1 100 ? 5.856 -7.327 -12.024 1.00 95.25 100 LYS A C 1
ATOM 802 O O . LYS A 1 100 ? 5.307 -7.239 -10.919 1.00 95.25 100 LYS A O 1
ATOM 807 N N . ARG A 1 101 ? 7.114 -6.943 -12.255 1.00 96.38 101 ARG A N 1
ATOM 808 C CA . ARG A 1 101 ? 7.945 -6.263 -11.254 1.00 96.38 101 ARG A CA 1
ATOM 809 C C . ARG A 1 101 ? 7.189 -5.061 -10.702 1.00 96.38 101 ARG A C 1
ATOM 811 O O . ARG A 1 101 ? 6.696 -4.212 -11.447 1.00 96.38 101 ARG A O 1
ATOM 818 N N . THR A 1 102 ? 7.018 -5.051 -9.390 1.00 97.00 102 THR A N 1
ATOM 819 C CA . THR A 1 102 ? 6.115 -4.143 -8.688 1.00 97.00 102 THR A CA 1
ATOM 820 C C . THR A 1 102 ? 6.876 -3.493 -7.550 1.00 97.00 102 THR A C 1
ATOM 822 O O . THR A 1 102 ? 7.697 -4.132 -6.898 1.00 97.00 102 THR A O 1
ATOM 825 N N . GLY A 1 103 ? 6.596 -2.219 -7.310 1.00 97.12 103 GLY A N 1
ATOM 826 C CA . GLY A 1 103 ? 7.111 -1.485 -6.171 1.00 97.12 103 GLY A CA 1
ATOM 827 C C . GLY A 1 103 ? 6.008 -0.785 -5.394 1.00 97.12 103 GLY A C 1
ATOM 828 O O . GLY A 1 103 ? 4.892 -0.589 -5.886 1.00 97.12 103 GLY A O 1
ATOM 829 N N . VAL A 1 104 ? 6.332 -0.429 -4.158 1.00 97.69 104 VAL A N 1
ATOM 830 C CA . VAL A 1 104 ? 5.488 0.379 -3.280 1.00 97.69 104 VAL A CA 1
ATOM 831 C C . VAL A 1 104 ? 5.868 1.844 -3.444 1.00 97.69 104 VAL A C 1
ATOM 833 O O . VAL A 1 104 ? 7.041 2.200 -3.354 1.00 97.69 104 VAL A O 1
ATOM 836 N N . ASP A 1 105 ? 4.871 2.684 -3.689 1.00 97.06 105 ASP A N 1
ATOM 837 C CA . ASP A 1 105 ? 5.036 4.129 -3.831 1.00 97.06 105 ASP A CA 1
ATOM 838 C C . ASP A 1 105 ? 5.433 4.790 -2.497 1.00 97.06 105 ASP A C 1
ATOM 840 O O . ASP A 1 105 ? 5.041 4.328 -1.423 1.00 97.06 105 ASP A O 1
ATOM 844 N N . PHE A 1 106 ? 6.208 5.875 -2.556 1.00 95.12 106 PHE A N 1
ATOM 845 C CA . PHE A 1 106 ? 6.576 6.654 -1.370 1.00 95.12 106 PHE A CA 1
ATOM 846 C C . PHE A 1 106 ? 5.368 7.382 -0.760 1.00 95.12 106 PHE A C 1
ATOM 848 O O . PHE A 1 106 ? 5.363 7.695 0.435 1.00 95.12 106 PHE A O 1
ATOM 855 N N . GLN A 1 107 ? 4.345 7.673 -1.572 1.00 95.50 107 GLN A N 1
ATOM 856 C CA . GLN A 1 107 ? 3.159 8.392 -1.137 1.00 95.50 107 GLN A CA 1
ATOM 857 C C . GLN A 1 107 ? 2.298 7.532 -0.203 1.00 95.50 107 GLN A C 1
ATOM 859 O O . GLN A 1 107 ? 1.897 6.411 -0.525 1.00 95.50 107 GLN A O 1
ATOM 864 N N . LYS A 1 108 ? 1.957 8.112 0.951 1.00 95.62 108 LYS A N 1
ATOM 865 C CA . LYS A 1 108 ? 1.111 7.499 1.977 1.00 95.62 108 LYS A CA 1
ATOM 866 C C . LYS A 1 108 ? -0.264 8.152 2.034 1.00 95.62 108 LYS A C 1
ATOM 868 O O . LYS A 1 108 ? -0.393 9.372 1.950 1.00 95.62 108 LYS A O 1
ATOM 873 N N . PHE A 1 109 ? -1.275 7.334 2.279 1.00 96.75 109 PHE A N 1
ATOM 874 C CA . PHE A 1 109 ? -2.663 7.748 2.412 1.00 96.75 109 PHE A CA 1
ATOM 875 C C . PHE A 1 109 ? -3.200 7.257 3.750 1.00 96.75 109 PHE A C 1
ATOM 877 O O . PHE A 1 109 ? -3.144 6.067 4.044 1.00 96.75 109 PHE A O 1
ATOM 884 N N . SER A 1 110 ? -3.706 8.168 4.576 1.00 96.31 110 SER A N 1
ATOM 885 C CA . SER A 1 110 ? -4.266 7.846 5.899 1.00 96.31 110 SER A CA 1
ATOM 886 C C . SER A 1 110 ? -5.716 8.288 6.070 1.00 96.31 110 SER A C 1
ATOM 888 O O . SER A 1 110 ? -6.336 8.002 7.093 1.00 96.31 110 SER A O 1
ATOM 890 N N . LYS A 1 111 ? -6.274 8.987 5.079 1.00 96.81 111 LYS A N 1
ATOM 891 C CA . LYS A 1 111 ? -7.636 9.519 5.105 1.00 96.81 111 LYS A CA 1
ATOM 892 C C . LYS A 1 111 ? -8.379 9.131 3.838 1.00 96.81 111 LYS A C 1
ATOM 894 O O . LYS A 1 111 ? -7.794 9.089 2.759 1.00 96.81 111 LYS A O 1
ATOM 899 N N . ASN A 1 112 ? -9.675 8.890 3.982 1.00 96.50 112 ASN A N 1
ATOM 900 C CA . ASN A 1 112 ? -10.579 8.754 2.857 1.00 96.50 112 ASN A CA 1
ATOM 901 C C . ASN A 1 112 ? -10.653 10.101 2.122 1.00 96.50 112 ASN A C 1
ATOM 903 O O . ASN A 1 112 ? -10.942 11.137 2.723 1.00 96.50 112 ASN A O 1
ATOM 907 N N . ARG A 1 113 ? -10.397 10.091 0.815 1.00 94.94 113 ARG A N 1
ATOM 908 C CA . ARG A 1 113 ? -10.360 11.283 -0.037 1.00 94.94 113 ARG A CA 1
ATOM 909 C C . ARG A 1 113 ? -11.681 12.052 -0.022 1.00 94.94 113 ARG A C 1
ATOM 911 O O . ARG A 1 113 ? -11.649 13.283 -0.019 1.00 94.94 113 ARG A O 1
ATOM 918 N N . MET A 1 114 ? -12.799 11.326 0.006 1.00 93.44 114 MET A N 1
ATOM 919 C CA . MET A 1 114 ? -14.157 11.864 -0.104 1.00 93.44 114 MET A CA 1
ATOM 920 C C . MET A 1 114 ? -14.656 12.406 1.234 1.00 93.44 114 MET A C 1
ATOM 922 O O . MET A 1 114 ? -15.142 13.525 1.301 1.00 93.44 114 MET A O 1
ATOM 926 N N . THR A 1 115 ? -14.513 11.631 2.312 1.00 94.69 115 THR A N 1
ATOM 927 C CA . THR A 1 115 ? -15.090 11.984 3.625 1.00 94.69 115 THR A CA 1
ATOM 928 C C . THR A 1 115 ? -14.101 12.654 4.573 1.00 94.69 115 THR A C 1
ATOM 930 O O . THR A 1 115 ? -14.491 13.081 5.654 1.00 94.69 115 THR A O 1
ATOM 933 N N . LYS A 1 116 ? -12.808 12.682 4.223 1.00 94.75 116 LYS A N 1
ATOM 934 C CA . LYS A 1 116 ? -11.679 13.135 5.060 1.00 94.75 116 LYS A CA 1
ATOM 935 C C . LYS A 1 116 ? -11.502 12.379 6.385 1.00 94.75 116 LYS A C 1
ATOM 937 O O . LYS A 1 116 ? -10.570 12.678 7.135 1.00 94.75 116 LYS A O 1
ATOM 942 N N . LYS A 1 117 ? -12.331 11.366 6.653 1.00 95.44 117 LYS A N 1
ATOM 943 C CA . LYS A 1 117 ? -12.225 10.491 7.826 1.00 95.44 117 LYS A CA 1
ATOM 944 C C . LYS A 1 117 ? -10.984 9.595 7.718 1.00 95.44 117 LYS A C 1
ATOM 946 O O . LYS A 1 117 ? -10.572 9.281 6.598 1.00 95.44 117 LYS A O 1
ATOM 951 N N . PRO A 1 118 ? -10.385 9.165 8.842 1.00 96.69 118 PRO A N 1
ATOM 952 C CA . PRO A 1 118 ? -9.287 8.204 8.821 1.00 96.69 118 PRO A CA 1
ATOM 953 C C . PRO A 1 118 ? -9.663 6.921 8.078 1.00 96.69 118 PRO A C 1
ATOM 955 O O . PRO A 1 118 ? -10.798 6.450 8.184 1.00 96.69 118 PRO A O 1
ATOM 958 N N . LEU A 1 119 ? -8.713 6.357 7.333 1.00 96.06 119 LEU A N 1
ATOM 959 C CA . LEU A 1 119 ? -8.911 5.074 6.668 1.00 96.06 119 LEU A CA 1
ATOM 960 C C . LEU A 1 119 ? -9.039 3.956 7.702 1.00 96.06 119 LEU A C 1
ATOM 962 O O . LEU A 1 119 ? -8.335 3.933 8.714 1.00 96.06 119 LEU A O 1
ATOM 966 N N . LYS A 1 120 ? -9.931 3.014 7.409 1.00 94.81 120 LYS A N 1
ATOM 967 C CA . LYS A 1 120 ? -10.204 1.822 8.209 1.00 94.81 120 LYS A CA 1
ATOM 968 C C . LYS A 1 120 ? -10.339 0.634 7.268 1.00 94.81 120 LYS A C 1
ATOM 970 O O . LYS A 1 120 ? -10.982 0.771 6.231 1.00 94.81 120 LYS A O 1
ATOM 975 N N . LEU A 1 121 ? -9.741 -0.506 7.613 1.00 93.19 121 LEU A N 1
ATOM 976 C CA . LEU A 1 121 ? -9.841 -1.725 6.796 1.00 93.19 121 LEU A CA 1
ATOM 977 C C . LEU A 1 121 ? -11.261 -2.301 6.807 1.00 93.19 121 LEU A C 1
ATOM 979 O O . LEU A 1 121 ? -11.649 -3.017 5.895 1.00 93.19 121 LEU A O 1
ATOM 983 N N . GLU A 1 122 ? -12.044 -1.961 7.827 1.00 92.19 122 GLU A N 1
ATOM 984 C CA . GLU A 1 122 ? -13.426 -2.397 7.996 1.00 92.19 122 GLU A CA 1
ATOM 985 C C . GLU A 1 122 ? -14.397 -1.649 7.061 1.00 92.19 122 GLU A C 1
ATOM 987 O O . GLU A 1 122 ? -15.538 -2.078 6.878 1.00 92.19 122 GLU A O 1
ATOM 992 N N . ASP A 1 123 ? -13.965 -0.535 6.456 1.00 93.94 123 ASP A N 1
ATOM 993 C CA . ASP A 1 123 ? -14.780 0.231 5.515 1.00 93.94 123 ASP A CA 1
ATOM 994 C C . ASP A 1 123 ? -14.865 -0.485 4.159 1.00 93.94 123 ASP A C 1
ATOM 996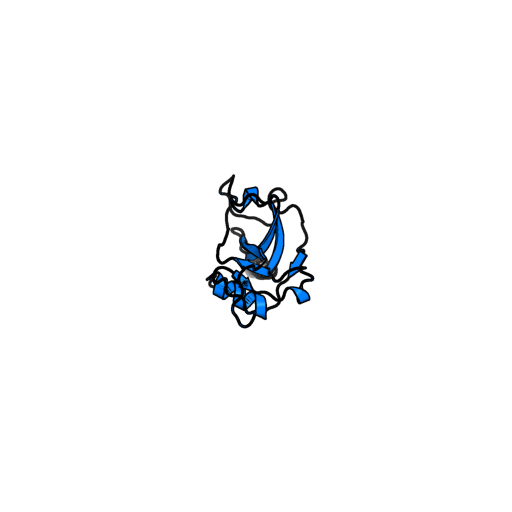 O O . ASP A 1 123 ? -14.040 -0.273 3.268 1.00 93.94 123 ASP A O 1
ATOM 1000 N N . LYS A 1 124 ? -15.923 -1.284 3.981 1.00 94.38 124 LYS A N 1
ATOM 1001 C CA . LYS A 1 124 ? -16.210 -2.034 2.745 1.00 94.38 124 LYS A CA 1
ATOM 1002 C C . LYS A 1 124 ? -16.368 -1.155 1.501 1.00 94.38 124 LYS A C 1
ATOM 1004 O O . LYS A 1 124 ? -16.231 -1.652 0.383 1.00 94.38 124 LYS A O 1
ATOM 1009 N N . LYS A 1 125 ? -16.667 0.145 1.648 1.00 94.38 125 LYS A N 1
ATOM 1010 C CA . LYS A 1 125 ? -16.713 1.054 0.492 1.00 94.38 125 LYS A CA 1
ATOM 1011 C C . LYS A 1 125 ? -15.311 1.349 -0.022 1.00 94.38 125 LYS A C 1
ATOM 1013 O O . LYS A 1 125 ? -15.167 1.587 -1.217 1.00 94.38 125 LYS A O 1
ATOM 1018 N N . VAL A 1 126 ? -14.305 1.332 0.851 1.00 95.50 126 VAL A N 1
ATOM 1019 C CA . VAL A 1 126 ? -12.904 1.587 0.503 1.00 95.50 126 VAL A CA 1
ATOM 1020 C C . VAL A 1 126 ? -12.154 0.287 0.233 1.00 95.50 126 VAL A C 1
ATOM 1022 O O . VAL A 1 126 ? -11.511 0.175 -0.807 1.00 95.50 126 VAL A O 1
ATOM 1025 N N . PHE A 1 127 ? -12.270 -0.693 1.126 1.00 96.25 127 PHE A N 1
ATOM 1026 C CA . PHE A 1 127 ? -11.647 -2.012 1.041 1.00 96.25 127 PHE A CA 1
ATOM 1027 C C . PHE A 1 127 ? -12.749 -3.076 0.944 1.00 96.25 127 PHE A C 1
ATOM 1029 O O . PHE A 1 127 ? -13.238 -3.550 1.968 1.00 96.25 127 PHE A O 1
ATOM 1036 N N . PRO A 1 128 ? -13.209 -3.419 -0.273 1.00 93.44 128 PRO A N 1
ATOM 1037 C CA . PRO A 1 128 ? -14.322 -4.353 -0.447 1.00 93.44 128 PRO A CA 1
ATOM 1038 C C . PRO A 1 128 ? -13.975 -5.780 0.003 1.00 93.44 128 PRO A C 1
ATOM 1040 O O . PRO A 1 128 ? -14.844 -6.506 0.484 1.00 93.44 128 PRO A O 1
ATOM 1043 N N . GLU A 1 129 ? -12.706 -6.174 -0.123 1.00 92.12 129 GLU A N 1
ATOM 1044 C CA . GLU A 1 129 ? -12.205 -7.478 0.306 1.00 92.12 129 GLU A CA 1
ATOM 1045 C C . GLU A 1 129 ? -11.842 -7.450 1.800 1.00 92.12 129 GLU A C 1
ATOM 1047 O O . GLU A 1 129 ? -11.027 -6.638 2.239 1.00 92.12 129 GLU A O 1
ATOM 1052 N N . LYS A 1 130 ? -12.422 -8.367 2.590 1.00 85.50 130 LYS A N 1
ATOM 1053 C CA . LYS A 1 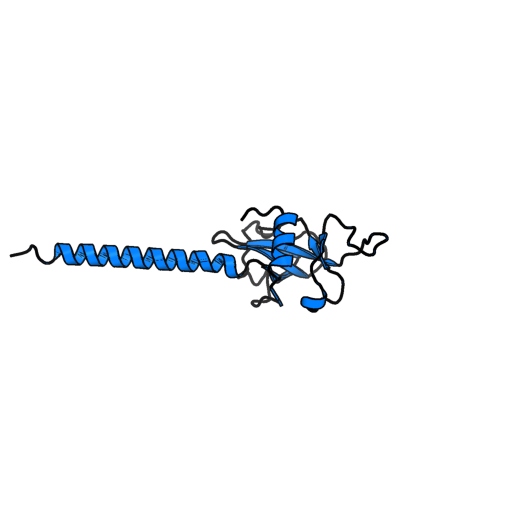130 ? -12.141 -8.482 4.035 1.00 85.50 130 LYS A CA 1
ATOM 1054 C C . LYS A 1 130 ? -10.769 -9.107 4.316 1.00 85.50 130 LYS A C 1
ATOM 1056 O O . LYS A 1 130 ? -10.140 -8.794 5.325 1.00 85.50 130 LYS A O 1
ATOM 1061 N N . SER A 1 131 ? -10.321 -10.017 3.455 1.00 91.31 131 SER A N 1
ATOM 1062 C CA . SER A 1 131 ? -9.053 -10.734 3.591 1.00 91.31 131 SER A CA 1
ATOM 1063 C C . SER A 1 131 ? -7.912 -9.995 2.897 1.00 91.31 131 SER A C 1
ATOM 1065 O O . SER A 1 131 ? -8.085 -9.428 1.820 1.00 91.31 131 SER A O 1
ATOM 1067 N N . ALA A 1 132 ? -6.721 -10.044 3.494 1.00 95.06 132 ALA A N 1
ATOM 1068 C CA . ALA A 1 132 ? -5.50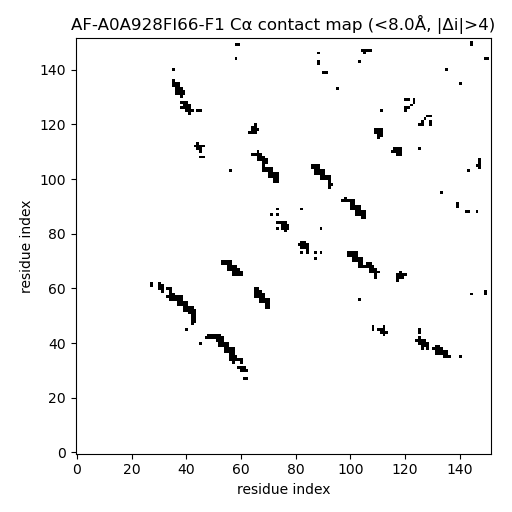9 -9.604 2.815 1.00 95.06 132 ALA A CA 1
ATOM 1069 C C . ALA A 1 132 ? -5.211 -10.539 1.636 1.00 95.06 132 ALA A C 1
ATOM 1071 O O . ALA A 1 132 ? -5.348 -11.754 1.762 1.00 95.06 132 ALA A O 1
ATOM 1072 N N . ARG A 1 133 ? -4.749 -9.983 0.514 1.00 95.25 133 ARG A N 1
ATOM 1073 C CA . ARG A 1 133 ? -4.319 -10.778 -0.644 1.00 95.25 133 ARG A CA 1
ATOM 1074 C C . ARG A 1 133 ? -3.023 -11.526 -0.357 1.00 95.25 133 ARG A C 1
ATOM 1076 O O . ARG A 1 133 ? -2.872 -12.671 -0.753 1.00 95.25 133 ARG A O 1
ATOM 1083 N N . PHE A 1 134 ? -2.088 -10.855 0.306 1.00 96.06 134 PHE A N 1
ATOM 1084 C CA . PHE A 1 134 ? -0.834 -11.427 0.789 1.00 96.06 134 PHE A CA 1
ATOM 1085 C C . PHE A 1 134 ? -0.217 -10.511 1.851 1.00 96.06 134 PHE A C 1
ATOM 1087 O O . PHE A 1 134 ? -0.673 -9.382 2.066 1.00 96.06 134 PHE A O 1
ATOM 1094 N N . LYS A 1 135 ? 0.838 -10.995 2.508 1.00 96.25 135 LYS A N 1
ATOM 1095 C CA . LYS A 1 135 ? 1.637 -10.239 3.475 1.00 96.25 135 LYS A CA 1
ATOM 1096 C C . LYS A 1 135 ? 3.072 -10.110 2.977 1.00 96.25 135 LYS A C 1
ATOM 1098 O O . LYS A 1 135 ? 3.655 -11.091 2.520 1.00 96.25 135 LYS A O 1
ATOM 1103 N N . LEU A 1 136 ? 3.636 -8.908 3.073 1.00 96.75 136 LEU A N 1
ATOM 1104 C CA . LEU A 1 136 ? 5.045 -8.686 2.766 1.00 96.75 136 LEU A CA 1
ATOM 1105 C C . LEU A 1 136 ? 5.943 -9.437 3.750 1.00 96.75 136 LEU A C 1
ATOM 1107 O O . LEU A 1 136 ? 5.686 -9.477 4.954 1.00 96.75 136 LEU A O 1
ATOM 1111 N N . SER A 1 137 ? 7.037 -9.983 3.226 1.00 96.38 137 SER A N 1
ATOM 1112 C CA . SER A 1 137 ? 8.131 -10.507 4.037 1.00 96.38 137 SER A CA 1
ATOM 1113 C C . SER A 1 137 ? 8.746 -9.401 4.897 1.00 96.38 137 SER A C 1
ATOM 1115 O O . SER A 1 137 ? 8.707 -8.225 4.535 1.00 96.38 137 SER A O 1
ATOM 1117 N N . SER A 1 138 ? 9.380 -9.769 6.012 1.00 94.38 138 SER A N 1
ATOM 1118 C CA . SER A 1 138 ? 10.056 -8.808 6.894 1.00 94.38 138 SER A CA 1
ATOM 1119 C C . SER A 1 138 ? 11.111 -7.970 6.160 1.00 94.38 138 SER A C 1
ATOM 1121 O O . SER A 1 138 ? 11.264 -6.782 6.448 1.00 94.38 138 SER A O 1
ATOM 1123 N N . HIS A 1 139 ? 11.805 -8.569 5.183 1.00 96.12 139 HI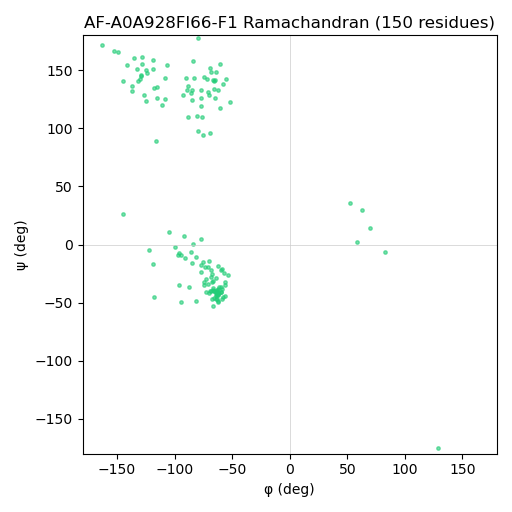S A N 1
ATOM 1124 C CA . HIS A 1 139 ? 12.810 -7.883 4.373 1.00 96.12 139 HIS A CA 1
ATOM 1125 C C . HIS A 1 139 ? 12.181 -6.800 3.486 1.00 96.12 139 HIS A C 1
ATOM 1127 O O . HIS A 1 139 ? 12.575 -5.634 3.564 1.00 96.12 139 HIS A O 1
ATOM 1133 N N . ASP A 1 140 ? 11.164 -7.158 2.697 1.00 96.69 140 ASP A N 1
ATOM 1134 C CA . ASP A 1 140 ? 10.464 -6.198 1.837 1.00 96.69 140 ASP A CA 1
ATOM 1135 C C . ASP A 1 140 ? 9.763 -5.123 2.671 1.00 96.69 140 ASP A C 1
ATOM 1137 O O . ASP A 1 140 ? 9.873 -3.935 2.372 1.00 96.69 140 ASP A O 1
ATOM 1141 N N . LEU A 1 141 ? 9.111 -5.515 3.769 1.00 95.94 141 LEU A N 1
ATOM 1142 C CA . LEU A 1 141 ? 8.441 -4.587 4.672 1.00 95.94 141 LEU A CA 1
ATOM 1143 C C . LEU A 1 141 ? 9.415 -3.554 5.248 1.00 95.94 141 LEU A C 1
ATOM 1145 O O . LEU A 1 141 ? 9.127 -2.362 5.216 1.00 95.94 141 LEU A O 1
ATOM 1149 N N . SER A 1 142 ? 10.584 -3.977 5.736 1.00 95.06 142 SER A N 1
ATOM 1150 C CA . SER A 1 142 ? 11.594 -3.056 6.273 1.00 95.06 142 SER A CA 1
ATOM 1151 C C . SER A 1 142 ? 12.070 -2.040 5.229 1.00 95.06 142 SER A C 1
ATOM 1153 O O . SER A 1 142 ? 12.221 -0.852 5.525 1.00 95.06 142 SER A O 1
ATOM 1155 N N . ARG A 1 143 ? 12.271 -2.476 3.980 1.00 96.31 143 ARG A N 1
ATOM 1156 C CA . ARG A 1 143 ? 12.622 -1.576 2.870 1.00 96.31 143 ARG A CA 1
ATOM 1157 C C . ARG A 1 143 ? 11.496 -0.587 2.580 1.00 96.31 143 ARG A C 1
ATOM 1159 O O . ARG A 1 143 ? 11.756 0.606 2.465 1.00 96.31 143 ARG A O 1
ATOM 1166 N N . VAL A 1 144 ? 10.252 -1.060 2.541 1.00 96.56 144 VAL A N 1
ATOM 1167 C CA . VAL A 1 144 ? 9.064 -0.227 2.310 1.00 96.56 144 VAL A CA 1
ATOM 1168 C C . VAL A 1 144 ? 8.862 0.809 3.421 1.00 96.56 144 VAL A C 1
ATOM 1170 O O . VAL A 1 144 ? 8.586 1.973 3.133 1.00 96.56 144 VAL A O 1
ATOM 1173 N N . LEU A 1 145 ? 9.027 0.434 4.691 1.00 94.88 145 LEU A N 1
ATOM 1174 C CA . LEU A 1 145 ? 8.887 1.366 5.816 1.00 94.88 145 LEU A CA 1
ATOM 1175 C C . LEU A 1 145 ? 9.957 2.466 5.782 1.00 94.88 145 LEU A C 1
ATOM 1177 O O . LEU A 1 145 ? 9.635 3.636 5.995 1.00 94.88 145 LEU A O 1
ATOM 1181 N N . ARG A 1 146 ? 11.206 2.114 5.439 1.00 94.62 146 ARG A N 1
ATOM 1182 C CA . ARG A 1 146 ? 12.286 3.092 5.221 1.00 94.62 146 ARG A CA 1
ATOM 1183 C C . ARG A 1 146 ? 11.976 4.023 4.051 1.00 94.62 146 ARG A C 1
ATOM 1185 O O . ARG A 1 146 ? 12.072 5.238 4.206 1.00 94.62 146 ARG A O 1
ATOM 1192 N N . HIS A 1 147 ? 11.540 3.463 2.923 1.00 95.31 147 HIS A N 1
ATOM 1193 C CA . HIS A 1 147 ? 11.164 4.213 1.719 1.00 95.31 147 HIS A CA 1
ATOM 1194 C C . HIS A 1 147 ? 10.054 5.238 1.984 1.00 95.31 147 HIS A C 1
ATOM 1196 O O . HIS A 1 147 ? 10.149 6.400 1.603 1.00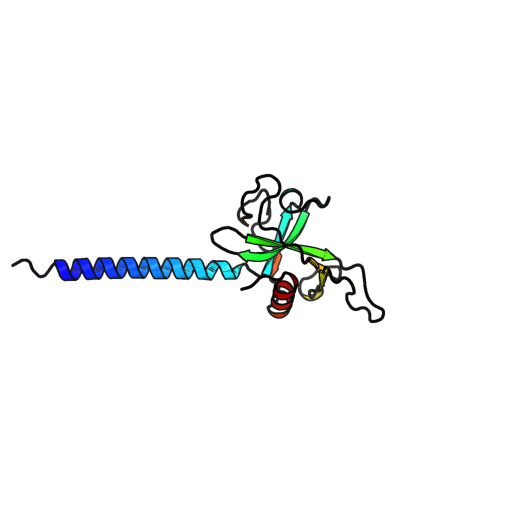 95.31 147 HIS A O 1
ATOM 1202 N N . THR A 1 148 ? 9.021 4.824 2.716 1.00 94.75 148 THR A N 1
ATOM 1203 C CA . THR A 1 148 ? 7.849 5.658 3.037 1.00 94.75 148 THR A CA 1
ATOM 1204 C C . THR A 1 148 ? 8.057 6.574 4.251 1.00 94.75 148 THR A C 1
ATOM 1206 O O . THR A 1 148 ? 7.150 7.324 4.630 1.00 94.75 148 THR A O 1
ATOM 1209 N N . LYS A 1 149 ? 9.250 6.540 4.868 1.00 92.69 149 LYS A N 1
ATOM 1210 C CA . LYS A 1 149 ? 9.629 7.324 6.057 1.00 92.69 149 LYS A CA 1
ATOM 1211 C C . LYS A 1 149 ? 8.627 7.183 7.214 1.00 92.69 149 LYS A C 1
ATOM 1213 O O . LYS A 1 149 ? 8.349 8.144 7.936 1.00 92.69 149 LYS A O 1
ATOM 1218 N N . ILE A 1 150 ? 8.050 5.994 7.385 1.00 84.19 150 ILE A N 1
ATOM 1219 C CA . ILE A 1 150 ? 7.207 5.673 8.541 1.00 84.19 150 ILE A CA 1
ATOM 1220 C C . ILE A 1 150 ? 8.153 5.332 9.692 1.00 84.19 150 ILE A C 1
ATOM 1222 O O . ILE A 1 150 ? 8.841 4.313 9.656 1.00 84.19 150 ILE A O 1
ATOM 1226 N N . LYS A 1 151 ? 8.206 6.197 10.709 1.00 69.69 151 LYS A N 1
ATOM 1227 C CA . LYS A 1 151 ? 8.856 5.854 11.978 1.00 69.69 151 LYS A CA 1
ATOM 1228 C C . LYS A 1 151 ? 7.976 4.824 12.694 1.00 69.69 151 LYS A C 1
ATOM 1230 O O . LYS A 1 151 ? 6.755 5.015 12.729 1.00 69.69 151 LYS A O 1
ATOM 1235 N N . LYS A 1 152 ? 8.597 3.736 13.164 1.00 56.78 152 LYS A N 1
ATOM 1236 C CA . LYS A 1 152 ? 7.956 2.781 14.076 1.00 56.78 152 LYS A CA 1
ATOM 1237 C C . LYS A 1 152 ? 7.513 3.510 15.338 1.00 56.78 152 LYS A C 1
ATOM 1239 O O . LYS A 1 152 ? 8.289 4.383 15.786 1.00 56.78 152 LYS A O 1
#

Radius of gyration: 21.46 Å; Cα contacts (8 Å, |Δi|>4): 246; chains: 1; bounding box: 38×28×82 Å